Protein AF-A0A3P3T9H7-F1 (afdb_monomer)

Radius of gyration: 12.31 Å; Cα contacts (8 Å, |Δi|>4): 104; chains: 1; bounding box: 30×18×32 Å

Sequence (78 aa):
MIEEITVNRSE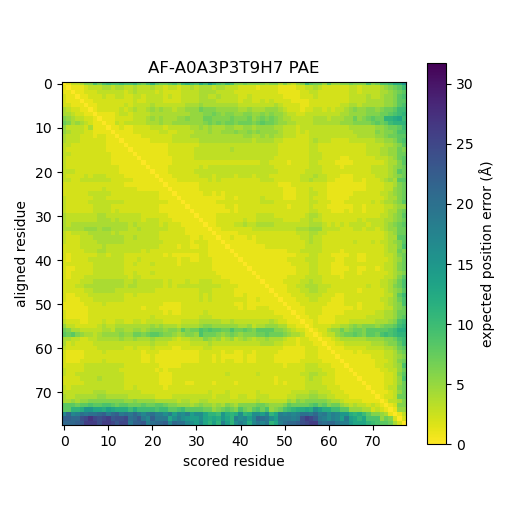SETLKKRLKKEGWLSAHYYTRRGVNIVKLRNLAKRNEIDAKLLSMDGTTTWYYKETDVNRLKSENMC

Organism: NCBI:txid2490856

Nearest PDB structures (foldseek):
  2ja3-assembly3_F  TM=3.528E-01  e=4.738E-01  Homo sapiens
  2ja3-assembly2_D  TM=3.536E-01  e=4.427E-01  Homo sapiens
  2ja3-assembly3_E  TM=3.530E-01  e=5.812E-01  Homo sapiens
  3fhm-assembly2_B  TM=3.664E-01  e=7.630E-01  Agrobacterium fabrum str. C58
  2ja3-assembly1_B  TM=3.625E-01  e=9.358E-01  Homo sapiens

Secondary structure (DSSP, 8-state):
-EEEEE--HHHHHHHHHHHHHTTEEEHHHHHTTT--HHHHHHHHHTTSS-EEEEEETTEEEEEEEHHHHHHHHHTT--

Structure (mmCIF, N/CA/C/O backbone):
data_AF-A0A3P3T9H7-F1
#
_entry.id   AF-A0A3P3T9H7-F1
#
loop_
_atom_site.group_PDB
_atom_site.id
_atom_site.type_symbol
_atom_site.label_atom_id
_atom_site.label_alt_id
_atom_site.label_comp_id
_atom_site.label_asym_id
_atom_site.label_entity_id
_atom_site.label_seq_id
_atom_site.pdbx_PDB_ins_code
_atom_site.Cartn_x
_atom_site.Cartn_y
_atom_site.Cartn_z
_atom_site.occupancy
_atom_site.B_iso_or_equiv
_atom_site.auth_seq_id
_atom_site.auth_comp_id
_atom_site.auth_asym_id
_atom_site.auth_atom_id
_atom_site.pdbx_PDB_model_num
ATOM 1 N N . MET A 1 1 ? -8.241 8.194 -2.601 1.00 89.25 1 MET A N 1
ATOM 2 C CA . MET A 1 1 ? -7.976 8.236 -4.061 1.00 89.25 1 MET A CA 1
ATOM 3 C C . MET A 1 1 ? -7.121 7.038 -4.454 1.00 89.25 1 MET A C 1
ATOM 5 O O . MET A 1 1 ? -6.281 6.623 -3.662 1.00 89.25 1 MET A O 1
ATOM 9 N N . ILE A 1 2 ? -7.341 6.455 -5.637 1.00 96.00 2 ILE A N 1
ATOM 10 C CA . ILE A 1 2 ? -6.549 5.320 -6.132 1.00 96.00 2 ILE A CA 1
ATOM 11 C C . ILE A 1 2 ? -5.625 5.790 -7.259 1.00 96.00 2 ILE A C 1
ATOM 13 O O . ILE A 1 2 ? -6.105 6.287 -8.272 1.00 96.00 2 ILE A O 1
ATOM 17 N N . GLU A 1 3 ? -4.318 5.603 -7.089 1.00 96.19 3 GLU A N 1
ATOM 18 C CA . GLU A 1 3 ? -3.294 5.898 -8.100 1.00 96.19 3 GLU A CA 1
ATOM 19 C C . GLU A 1 3 ? -2.712 4.589 -8.646 1.00 96.19 3 GLU A C 1
ATOM 21 O O . GLU A 1 3 ? -2.286 3.731 -7.873 1.00 96.19 3 GLU A O 1
ATOM 26 N N . GLU A 1 4 ? -2.668 4.424 -9.966 1.00 95.31 4 GLU A N 1
ATOM 27 C CA . GLU A 1 4 ? -2.032 3.270 -10.605 1.00 95.31 4 GLU A CA 1
ATOM 28 C C . GLU A 1 4 ? -0.668 3.652 -11.183 1.00 95.31 4 GLU A C 1
ATOM 30 O O . GLU A 1 4 ? -0.520 4.663 -11.866 1.00 95.31 4 GLU A O 1
ATOM 35 N N . ILE A 1 5 ? 0.339 2.828 -10.898 1.00 95.00 5 ILE A N 1
ATOM 36 C CA . ILE A 1 5 ? 1.720 3.019 -11.320 1.00 95.00 5 ILE A CA 1
ATOM 37 C C . ILE A 1 5 ? 2.182 1.725 -11.983 1.00 95.00 5 ILE A C 1
ATOM 39 O O . ILE A 1 5 ? 2.290 0.686 -11.329 1.00 95.00 5 ILE A O 1
ATOM 43 N N . THR A 1 6 ? 2.484 1.796 -13.276 1.00 95.38 6 THR A N 1
ATOM 44 C CA . THR A 1 6 ? 3.101 0.689 -14.013 1.00 95.38 6 THR A CA 1
ATOM 45 C C . THR A 1 6 ? 4.599 0.923 -14.099 1.00 95.38 6 THR A C 1
ATOM 47 O O . THR A 1 6 ? 5.027 2.009 -14.481 1.00 95.38 6 THR A O 1
ATOM 50 N N . VAL A 1 7 ? 5.390 -0.080 -13.725 1.00 93.19 7 VAL A N 1
ATOM 51 C CA . VAL A 1 7 ? 6.855 -0.008 -13.753 1.00 93.19 7 VAL A CA 1
ATOM 52 C C . VAL A 1 7 ? 7.460 -1.316 -14.229 1.00 93.19 7 VAL A C 1
ATOM 54 O O . VAL A 1 7 ? 6.874 -2.388 -14.063 1.00 93.19 7 VAL A O 1
ATOM 57 N N . ASN A 1 8 ? 8.679 -1.239 -14.751 1.00 92.31 8 ASN A N 1
ATOM 58 C CA . ASN A 1 8 ? 9.495 -2.424 -14.979 1.00 92.31 8 ASN A CA 1
ATOM 59 C C . ASN A 1 8 ? 10.194 -2.885 -13.681 1.00 92.31 8 ASN A C 1
ATOM 61 O O . ASN A 1 8 ? 10.156 -2.233 -12.630 1.00 92.31 8 ASN A O 1
ATOM 65 N N . ARG A 1 9 ? 10.877 -4.031 -13.749 1.00 86.25 9 ARG A N 1
ATOM 66 C CA . ARG A 1 9 ? 11.553 -4.622 -12.589 1.00 86.25 9 ARG A CA 1
ATOM 67 C C . ARG A 1 9 ? 12.616 -3.713 -11.961 1.00 86.25 9 ARG A C 1
ATOM 69 O O . ARG A 1 9 ? 12.689 -3.671 -10.731 1.00 86.25 9 ARG A O 1
ATOM 76 N N . SER A 1 10 ? 13.423 -2.998 -12.751 1.00 86.56 10 SER A N 1
ATOM 77 C CA . SER A 1 10 ? 14.502 -2.143 -12.226 1.00 86.56 10 SER A CA 1
ATOM 78 C C . SER A 1 10 ? 13.956 -0.891 -11.534 1.00 86.56 10 SER A C 1
ATOM 80 O O . SER A 1 10 ? 14.424 -0.521 -10.456 1.00 86.56 10 SER A O 1
ATOM 82 N N . GLU A 1 11 ? 12.904 -0.292 -12.084 1.00 91.31 11 GLU A N 1
ATOM 83 C CA . GLU A 1 11 ? 12.169 0.826 -11.488 1.00 91.31 11 GLU A CA 1
ATOM 84 C C . GLU A 1 11 ? 11.432 0.417 -10.209 1.00 91.31 11 GLU A C 1
ATOM 86 O O . GLU A 1 11 ? 11.364 1.195 -9.251 1.00 91.31 11 GLU A O 1
ATOM 91 N N . SER A 1 12 ? 10.921 -0.819 -10.160 1.00 90.44 12 SER A N 1
ATOM 92 C CA . SER A 1 12 ? 10.121 -1.314 -9.038 1.00 90.44 12 SER A CA 1
ATOM 93 C C . SER A 1 12 ? 10.867 -1.261 -7.705 1.00 90.44 12 SER A C 1
ATOM 95 O O . SER A 1 12 ? 10.279 -0.901 -6.687 1.00 90.44 12 SER A O 1
ATOM 97 N N . GLU A 1 13 ? 12.165 -1.562 -7.687 1.00 90.56 13 GLU A N 1
ATOM 98 C CA . GLU A 1 13 ? 12.952 -1.590 -6.453 1.00 90.56 13 GLU A CA 1
ATOM 99 C C . GLU A 1 13 ? 13.192 -0.182 -5.902 1.00 90.56 13 GLU A C 1
ATOM 101 O O . GLU A 1 13 ? 13.031 0.066 -4.702 1.00 90.56 13 GLU A O 1
ATOM 106 N N . THR A 1 14 ? 13.506 0.769 -6.782 1.00 93.44 14 THR A N 1
ATOM 107 C CA . THR A 1 14 ? 13.637 2.185 -6.418 1.00 93.44 14 THR A CA 1
ATOM 108 C C . THR A 1 14 ? 12.300 2.746 -5.938 1.00 93.44 14 THR A C 1
ATOM 110 O O . THR A 1 14 ? 12.238 3.410 -4.898 1.00 93.44 14 THR A O 1
ATOM 113 N N . LEU A 1 15 ? 11.209 2.421 -6.635 1.00 93.81 15 LEU A N 1
ATOM 114 C CA . LEU A 1 15 ? 9.872 2.868 -6.271 1.00 93.81 15 LEU A CA 1
ATOM 115 C C . LEU A 1 15 ? 9.419 2.295 -4.926 1.00 93.81 15 LEU A C 1
ATOM 117 O O . LEU A 1 15 ? 8.947 3.052 -4.083 1.00 93.81 15 LEU A O 1
ATOM 121 N N . LYS A 1 16 ? 9.616 0.997 -4.667 1.00 92.69 16 LYS A N 1
ATOM 122 C CA . LYS A 1 16 ? 9.289 0.366 -3.374 1.00 92.69 16 LYS A CA 1
ATOM 123 C C . LYS A 1 16 ? 9.996 1.056 -2.208 1.00 92.69 16 LYS A C 1
ATOM 125 O O . LYS A 1 16 ? 9.380 1.277 -1.165 1.00 92.69 16 LYS A O 1
ATOM 130 N N . LYS A 1 17 ? 11.273 1.423 -2.375 1.00 94.19 17 LYS A N 1
ATOM 131 C CA . LYS A 1 17 ? 12.033 2.171 -1.358 1.00 94.19 17 LYS A CA 1
ATOM 132 C C . LYS A 1 17 ? 11.439 3.558 -1.119 1.00 94.19 17 LYS A C 1
ATOM 134 O O . LYS A 1 17 ? 11.268 3.945 0.036 1.00 94.19 17 LYS A O 1
ATOM 139 N N . ARG A 1 18 ? 11.092 4.280 -2.190 1.00 95.56 18 ARG A N 1
ATOM 140 C CA . ARG A 1 18 ? 10.445 5.597 -2.102 1.00 95.56 18 ARG A CA 1
ATOM 141 C C . ARG A 1 18 ? 9.083 5.509 -1.412 1.00 95.56 18 ARG A C 1
ATOM 143 O O . ARG A 1 18 ? 8.864 6.215 -0.436 1.00 95.56 18 ARG A O 1
ATOM 150 N N . LEU A 1 19 ? 8.229 4.584 -1.849 1.00 96.00 19 LEU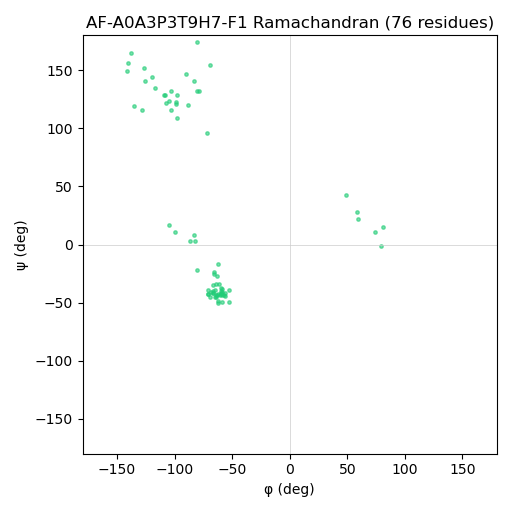 A N 1
ATOM 151 C CA . LEU A 1 19 ? 6.915 4.316 -1.263 1.00 96.00 19 LEU A CA 1
ATOM 152 C C . LEU A 1 19 ? 7.020 4.070 0.242 1.00 96.00 19 LEU A C 1
ATOM 154 O O . LEU A 1 19 ? 6.346 4.736 1.020 1.00 96.00 19 LEU A O 1
ATOM 158 N N . LYS A 1 20 ? 7.934 3.190 0.665 1.00 95.06 20 LYS A N 1
ATOM 159 C CA . LYS A 1 20 ? 8.161 2.919 2.088 1.00 95.06 20 LYS A CA 1
ATOM 160 C C . LYS A 1 20 ? 8.586 4.173 2.860 1.00 95.06 20 LYS A C 1
ATOM 162 O O . LYS A 1 20 ? 8.105 4.383 3.968 1.00 95.06 20 LYS A O 1
ATOM 167 N N . LYS A 1 21 ? 9.472 5.003 2.294 1.00 96.12 21 LYS A N 1
ATOM 168 C CA . LYS A 1 21 ? 9.918 6.266 2.913 1.00 96.12 21 LYS A CA 1
ATOM 169 C C . LYS A 1 21 ? 8.774 7.278 3.055 1.00 96.12 21 LYS A C 1
ATOM 171 O O . LYS A 1 21 ? 8.740 8.025 4.021 1.00 96.12 21 LYS A O 1
ATOM 176 N N . GLU A 1 22 ? 7.841 7.274 2.112 1.00 96.25 22 GLU A N 1
ATOM 177 C CA . GLU A 1 22 ? 6.632 8.106 2.107 1.00 96.25 22 GLU A CA 1
ATOM 178 C C . GLU A 1 22 ? 5.483 7.524 2.960 1.00 96.25 22 GLU A C 1
ATOM 180 O O . GLU A 1 22 ? 4.390 8.088 2.990 1.00 96.25 22 GLU A O 1
ATOM 185 N N . GLY A 1 23 ? 5.708 6.400 3.650 1.00 97.00 23 GLY A N 1
ATOM 186 C CA . GLY A 1 23 ? 4.709 5.760 4.509 1.00 97.00 23 GLY A CA 1
ATOM 187 C C . GLY A 1 23 ? 3.691 4.892 3.764 1.00 97.00 23 GLY A C 1
ATOM 188 O O . GLY A 1 23 ? 2.664 4.532 4.332 1.00 97.00 23 GLY A O 1
ATOM 189 N N . TRP A 1 24 ? 3.950 4.535 2.506 1.00 97.88 24 TRP A N 1
ATOM 190 C CA . TRP A 1 24 ? 3.143 3.572 1.758 1.00 97.88 24 TRP A CA 1
ATOM 191 C C . TRP A 1 24 ? 3.648 2.155 1.990 1.00 97.88 24 TRP A C 1
ATOM 193 O O . TRP A 1 24 ? 4.787 1.813 1.656 1.00 97.88 24 TRP A O 1
ATOM 203 N N . LEU A 1 25 ? 2.779 1.301 2.518 1.00 97.38 25 LEU A N 1
ATOM 204 C CA . LEU A 1 25 ? 3.109 -0.079 2.854 1.00 97.38 25 LEU A CA 1
ATOM 205 C C . LEU A 1 25 ? 2.221 -1.032 2.062 1.00 97.38 25 LEU A C 1
ATOM 207 O O . LEU A 1 25 ? 1.057 -0.745 1.783 1.00 97.38 25 LEU A O 1
ATOM 211 N N . SER A 1 26 ? 2.788 -2.165 1.653 1.00 96.81 26 SER A N 1
ATOM 212 C CA . SER A 1 26 ? 2.079 -3.110 0.795 1.00 96.81 26 SER A CA 1
ATOM 213 C C . SER A 1 26 ? 0.938 -3.802 1.541 1.00 96.81 26 SER A C 1
ATOM 215 O O . SER A 1 26 ? 0.990 -4.009 2.753 1.00 96.81 26 SER A O 1
ATOM 217 N N . ALA A 1 27 ? -0.072 -4.259 0.807 1.00 96.38 27 ALA A N 1
ATOM 218 C CA . ALA A 1 27 ? -1.140 -5.088 1.353 1.00 96.38 27 ALA A CA 1
ATOM 219 C C . ALA A 1 27 ? -0.578 -6.305 2.103 1.00 96.38 27 ALA A C 1
ATOM 221 O O . ALA A 1 27 ? -1.044 -6.625 3.188 1.00 96.38 27 ALA A O 1
ATOM 222 N N . HIS A 1 28 ? 0.492 -6.922 1.587 1.00 95.56 28 HIS A N 1
ATOM 223 C CA . HIS A 1 28 ? 1.170 -8.039 2.250 1.00 95.56 28 HIS A CA 1
ATOM 224 C C . HIS A 1 28 ? 1.720 -7.679 3.634 1.00 95.56 28 HIS A C 1
ATOM 226 O O . HIS A 1 28 ? 1.611 -8.467 4.572 1.00 95.56 28 HIS A O 1
ATOM 232 N N . TYR A 1 29 ? 2.287 -6.478 3.780 1.00 96.12 29 TYR A N 1
ATOM 233 C CA . TYR A 1 29 ? 2.751 -5.978 5.073 1.00 96.12 29 TYR A CA 1
ATOM 234 C C . TYR A 1 29 ? 1.600 -5.888 6.085 1.00 96.12 29 TYR A C 1
ATOM 236 O O . TYR A 1 29 ? 1.746 -6.312 7.231 1.00 96.12 29 TYR A O 1
ATOM 244 N N . TYR A 1 30 ? 0.446 -5.381 5.652 1.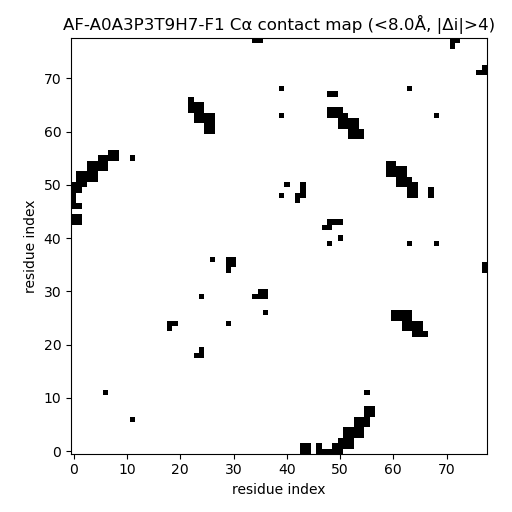00 95.25 30 TYR A N 1
ATOM 245 C CA . TYR A 1 30 ? -0.742 -5.235 6.491 1.00 95.25 30 TYR A CA 1
ATOM 246 C C . TYR A 1 30 ? -1.405 -6.571 6.830 1.00 95.25 30 TYR A C 1
ATOM 248 O O . TYR A 1 30 ? -1.720 -6.801 7.998 1.00 95.25 30 TYR A O 1
ATOM 256 N N . THR A 1 31 ? -1.525 -7.485 5.865 1.00 94.38 31 THR A N 1
ATOM 257 C CA . THR A 1 31 ? -2.029 -8.847 6.099 1.00 94.38 31 THR A CA 1
ATOM 258 C C . THR A 1 31 ? -1.206 -9.563 7.169 1.00 94.38 31 THR A C 1
ATOM 260 O O . THR A 1 31 ? -1.769 -10.142 8.093 1.00 94.38 31 THR A O 1
ATOM 263 N N . ARG A 1 32 ? 0.132 -9.462 7.117 1.00 95.12 32 ARG A N 1
ATOM 264 C CA . ARG A 1 32 ? 1.027 -10.039 8.142 1.00 95.12 32 ARG A CA 1
ATOM 265 C C . ARG A 1 32 ? 0.833 -9.450 9.543 1.00 95.12 32 ARG A C 1
ATOM 267 O O . ARG A 1 32 ? 1.293 -10.043 10.511 1.00 95.12 32 ARG A O 1
ATOM 274 N N . ARG A 1 33 ? 0.176 -8.295 9.657 1.00 92.88 33 ARG A N 1
ATOM 275 C CA . ARG A 1 33 ? -0.160 -7.617 10.918 1.00 92.88 33 ARG A CA 1
ATOM 276 C C . ARG A 1 33 ? -1.641 -7.753 11.288 1.00 92.88 33 ARG A C 1
ATOM 278 O O . ARG A 1 33 ? -2.133 -6.962 1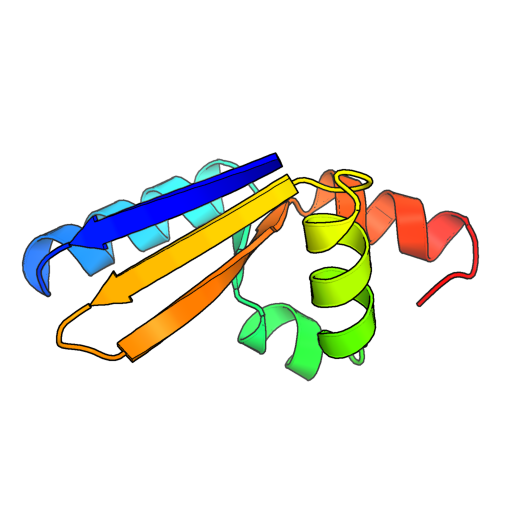2.088 1.00 92.88 33 ARG A O 1
ATOM 285 N N . GLY A 1 34 ? -2.346 -8.708 10.678 1.00 91.94 34 GLY A N 1
ATOM 286 C CA . GLY A 1 34 ? -3.751 -9.000 10.963 1.00 91.94 34 GLY A CA 1
ATOM 287 C C . GLY A 1 34 ? -4.744 -7.980 10.405 1.00 91.94 34 GLY A C 1
ATOM 288 O O . GLY A 1 34 ? -5.916 -8.031 10.750 1.00 91.94 34 GLY A O 1
ATOM 289 N N . VAL A 1 35 ? -4.314 -7.049 9.549 1.00 93.56 35 VAL A N 1
ATOM 290 C CA . VAL A 1 35 ? -5.215 -6.036 8.987 1.00 93.56 35 VAL A CA 1
ATOM 291 C C . VAL A 1 35 ? -6.011 -6.624 7.825 1.00 93.56 35 VAL A C 1
ATOM 293 O O . VAL A 1 35 ? -5.446 -7.218 6.902 1.00 93.56 35 VAL A O 1
ATOM 296 N N . ASN A 1 36 ? -7.326 -6.406 7.832 1.00 94.12 36 ASN A N 1
ATOM 297 C CA . ASN A 1 36 ? -8.212 -6.858 6.767 1.00 94.12 36 ASN A CA 1
ATOM 298 C C . ASN A 1 36 ? -8.023 -6.033 5.477 1.00 94.12 36 ASN A C 1
ATOM 300 O O . ASN A 1 36 ? -8.630 -4.978 5.276 1.00 94.12 36 ASN A O 1
ATOM 304 N N . ILE A 1 37 ? -7.210 -6.550 4.555 1.00 94.75 37 ILE A N 1
ATOM 305 C CA . ILE A 1 37 ? -6.924 -5.895 3.269 1.00 94.75 37 ILE A CA 1
ATOM 306 C C . ILE A 1 37 ? -8.135 -5.798 2.331 1.00 94.75 37 ILE A C 1
ATOM 308 O O . ILE A 1 37 ? -8.157 -4.916 1.472 1.00 94.75 37 ILE A O 1
ATOM 312 N N . VAL A 1 38 ? -9.147 -6.663 2.480 1.00 95.50 38 VAL A N 1
ATOM 313 C CA . VAL A 1 38 ? -10.398 -6.569 1.706 1.00 95.50 38 VAL A CA 1
ATOM 314 C C . VAL A 1 38 ? -11.170 -5.327 2.140 1.00 95.50 38 VAL A C 1
ATOM 316 O O . VAL A 1 38 ? -11.662 -4.579 1.294 1.00 95.50 38 VAL A O 1
ATOM 319 N N . LYS A 1 39 ? -11.204 -5.052 3.450 1.00 94.94 39 LYS A N 1
ATOM 320 C CA . LYS A 1 39 ? -11.792 -3.825 3.993 1.00 94.94 39 LYS A CA 1
ATOM 321 C C . LYS A 1 39 ? -11.048 -2.586 3.498 1.00 94.94 39 LYS A C 1
ATOM 323 O O . LYS A 1 39 ? -11.696 -1.687 2.971 1.00 94.94 39 LYS A O 1
ATOM 328 N N . LEU A 1 40 ? -9.713 -2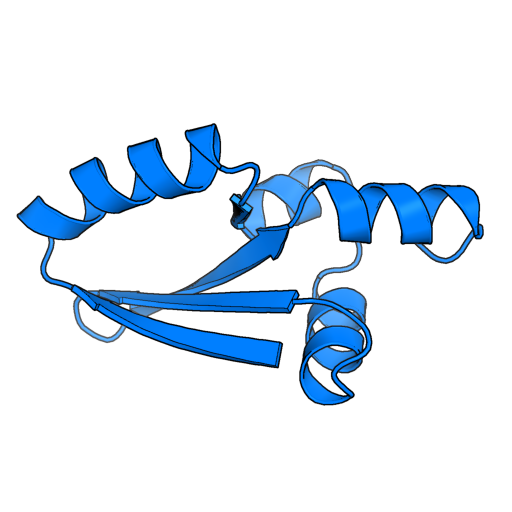.567 3.570 1.00 95.88 40 LEU A N 1
ATOM 329 C CA . LEU A 1 40 ? -8.913 -1.448 3.047 1.00 95.88 40 LEU A CA 1
ATOM 330 C C . LEU A 1 40 ? -9.183 -1.197 1.559 1.00 95.88 40 LEU A C 1
ATOM 332 O O . LEU A 1 40 ? -9.399 -0.061 1.150 1.00 95.88 40 LEU A O 1
ATOM 336 N N . ARG A 1 41 ? -9.255 -2.257 0.748 1.00 96.38 41 ARG A N 1
ATOM 337 C CA . ARG A 1 41 ? -9.590 -2.140 -0.675 1.00 96.38 41 ARG A CA 1
ATOM 338 C C . ARG A 1 41 ? -10.961 -1.496 -0.888 1.00 96.38 41 ARG A C 1
ATOM 340 O O . ARG A 1 41 ? -11.103 -0.652 -1.768 1.00 96.38 41 ARG A O 1
ATOM 347 N N . ASN A 1 42 ? -11.966 -1.888 -0.108 1.00 96.50 42 ASN A N 1
ATOM 348 C CA . ASN A 1 42 ? -13.309 -1.320 -0.211 1.00 96.50 42 ASN A CA 1
ATOM 349 C C . ASN A 1 42 ? -13.340 0.157 0.203 1.00 96.50 42 ASN A C 1
ATOM 351 O O . ASN A 1 42 ? -13.958 0.954 -0.494 1.00 96.50 42 ASN A O 1
ATOM 355 N N . LEU A 1 43 ? -12.634 0.527 1.274 1.00 95.69 43 LEU A N 1
ATOM 356 C CA . LEU A 1 43 ? -12.497 1.921 1.711 1.00 95.69 43 LEU A CA 1
ATOM 357 C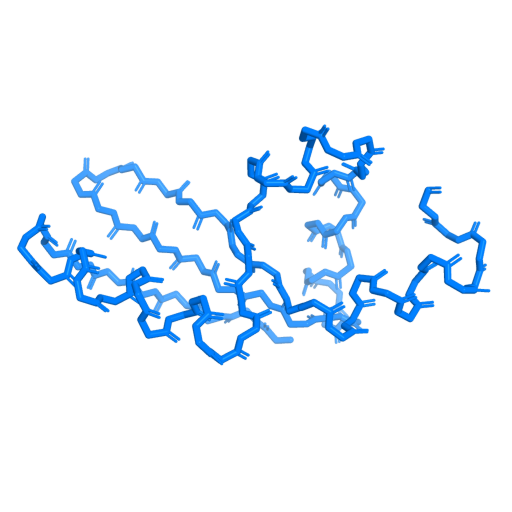 C . LEU A 1 43 ? -11.782 2.771 0.653 1.00 95.69 43 LEU A C 1
ATOM 359 O O . LEU A 1 43 ? -12.244 3.857 0.312 1.00 95.69 43 LEU A O 1
ATOM 363 N N . ALA A 1 44 ? -10.710 2.246 0.055 1.00 96.62 44 ALA A N 1
ATOM 364 C C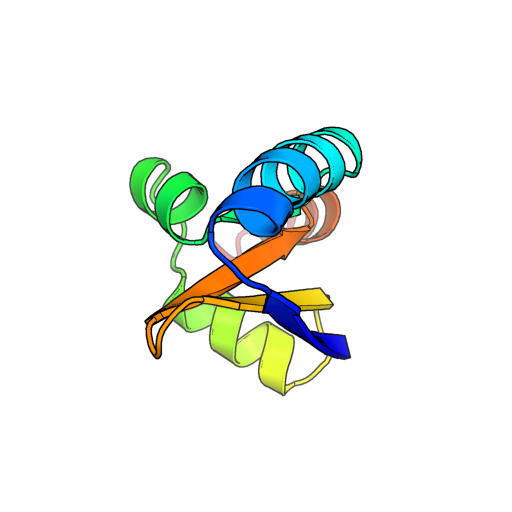A . ALA A 1 44 ? -9.993 2.925 -1.021 1.00 96.62 44 ALA A CA 1
ATOM 365 C C . ALA A 1 44 ? -10.888 3.149 -2.250 1.00 96.62 44 ALA A C 1
ATOM 367 O O . ALA A 1 44 ? -10.908 4.241 -2.812 1.00 96.62 44 ALA A O 1
ATOM 368 N N . LYS A 1 45 ? -11.690 2.144 -2.635 1.00 96.00 45 LYS A N 1
ATOM 369 C CA . LYS A 1 45 ? -12.679 2.258 -3.725 1.00 96.00 45 LYS A CA 1
ATOM 370 C C . LYS A 1 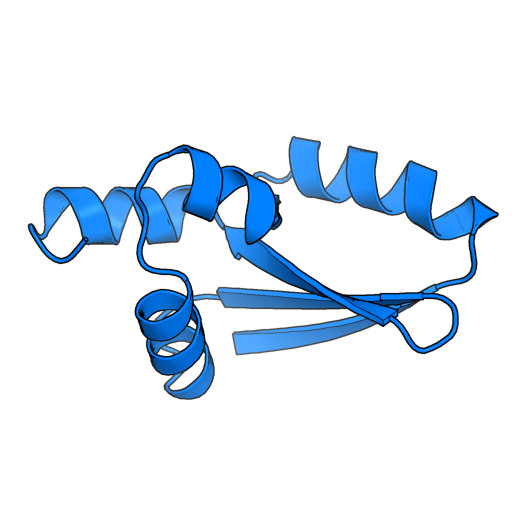45 ? -13.778 3.284 -3.440 1.00 96.00 45 LYS A C 1
ATOM 372 O O . LYS A 1 45 ? -14.338 3.838 -4.379 1.00 96.00 45 LYS A O 1
ATOM 377 N N . ARG A 1 46 ? -14.082 3.535 -2.166 1.00 95.94 46 ARG A N 1
ATOM 378 C CA . ARG A 1 46 ? -15.011 4.582 -1.713 1.00 95.94 46 ARG A CA 1
ATOM 379 C C . ARG A 1 46 ? -14.337 5.946 -1.530 1.00 95.94 46 ARG A C 1
ATOM 381 O O . ARG A 1 46 ? -14.998 6.886 -1.112 1.00 95.94 46 ARG A O 1
ATOM 388 N N . ASN A 1 47 ? -13.045 6.063 -1.855 1.00 94.75 47 ASN A N 1
ATOM 389 C CA . ASN A 1 47 ? -12.215 7.247 -1.622 1.00 94.75 47 ASN A CA 1
ATOM 390 C C . ASN A 1 47 ? -12.096 7.671 -0.144 1.00 94.75 47 ASN A C 1
ATOM 392 O O . ASN A 1 47 ? -11.739 8.811 0.130 1.00 94.75 47 ASN A O 1
ATOM 396 N N . GLU A 1 48 ? -12.336 6.761 0.803 1.00 95.25 48 GLU A N 1
ATOM 397 C CA . GLU A 1 48 ? -12.211 7.029 2.248 1.00 95.25 48 GLU A CA 1
ATOM 398 C C . GLU A 1 48 ? -10.757 6.957 2.745 1.00 95.25 48 GLU A C 1
ATOM 400 O O . GLU A 1 48 ? -10.418 7.508 3.793 1.00 95.25 48 GLU A O 1
ATOM 405 N N . ILE A 1 49 ? -9.903 6.259 1.993 1.00 96.00 49 ILE A N 1
ATOM 406 C CA . ILE A 1 49 ? -8.453 6.202 2.189 1.00 96.00 49 ILE A CA 1
ATOM 407 C C . ILE A 1 49 ? -7.748 6.280 0.839 1.00 96.00 49 ILE A C 1
ATOM 409 O O . ILE A 1 49 ? -8.358 6.045 -0.217 1.00 96.00 49 ILE A O 1
ATOM 413 N N . ASP A 1 50 ? -6.452 6.559 0.869 1.00 96.19 50 ASP A N 1
ATOM 414 C CA . ASP A 1 50 ? -5.642 6.497 -0.335 1.00 96.19 50 ASP A CA 1
ATOM 415 C C . ASP A 1 50 ? -5.020 5.115 -0.554 1.00 96.19 50 ASP A C 1
ATOM 417 O O . ASP A 1 50 ? -4.645 4.396 0.380 1.00 96.19 50 ASP A O 1
ATOM 421 N N . ALA A 1 51 ? -4.883 4.745 -1.826 1.00 97.62 51 ALA A N 1
ATOM 422 C CA . ALA A 1 51 ? -4.196 3.531 -2.233 1.00 97.62 51 ALA A CA 1
ATOM 423 C C . ALA A 1 51 ? -3.369 3.759 -3.497 1.00 97.62 51 ALA A C 1
ATOM 425 O O . ALA A 1 51 ? -3.748 4.531 -4.377 1.00 97.62 51 ALA A O 1
ATOM 426 N N . LYS A 1 52 ? -2.262 3.024 -3.607 1.00 97.56 52 LYS A N 1
ATOM 427 C CA . LYS A 1 52 ? -1.477 2.927 -4.839 1.00 97.56 52 LYS A CA 1
ATOM 428 C C . LYS A 1 52 ? -1.476 1.492 -5.350 1.00 97.56 52 LYS A C 1
ATOM 430 O O . LYS A 1 52 ? -1.274 0.559 -4.571 1.00 97.56 52 LYS A O 1
ATOM 435 N N . LEU A 1 53 ? -1.691 1.307 -6.645 1.00 96.62 53 LEU A N 1
ATOM 436 C CA . LEU A 1 53 ? -1.569 0.022 -7.326 1.00 96.62 53 LEU A CA 1
ATOM 437 C C . LEU A 1 53 ? -0.261 0.033 -8.096 1.00 96.62 53 LEU A C 1
ATOM 439 O O . LEU A 1 53 ? -0.081 0.822 -9.013 1.00 96.62 53 LEU A O 1
ATOM 443 N N . LEU A 1 54 ? 0.652 -0.844 -7.705 1.00 95.62 54 LEU A N 1
ATOM 444 C CA . LEU A 1 54 ? 1.9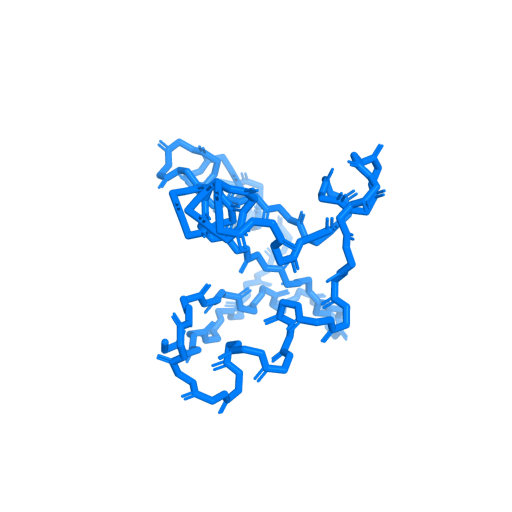06 -1.046 -8.404 1.00 95.62 54 LEU A CA 1
ATOM 445 C C . LEU A 1 54 ? 1.780 -2.257 -9.324 1.00 95.62 54 LEU A C 1
ATOM 447 O O . LEU A 1 54 ? 1.742 -3.382 -8.825 1.00 95.62 54 LEU A O 1
ATOM 451 N N . SER A 1 55 ? 1.739 -2.029 -10.630 1.00 94.88 55 SER A N 1
ATOM 452 C CA . SER A 1 55 ? 1.684 -3.070 -11.657 1.00 94.88 55 SER A CA 1
ATOM 453 C C . SER A 1 55 ? 3.088 -3.306 -12.233 1.00 94.88 55 SER A C 1
ATOM 455 O O . SER A 1 55 ? 3.724 -2.383 -12.737 1.00 94.88 55 SER A O 1
ATOM 457 N N . MET A 1 56 ? 3.588 -4.539 -12.131 1.00 92.25 56 MET A N 1
ATOM 458 C CA . MET A 1 56 ? 4.887 -4.978 -12.659 1.00 92.25 56 MET A CA 1
ATOM 459 C C . MET A 1 56 ? 4.697 -6.324 -13.357 1.00 92.25 56 MET A C 1
ATOM 461 O O . MET A 1 56 ? 4.267 -7.283 -12.716 1.00 92.25 56 MET A O 1
ATOM 465 N N . ASP A 1 57 ? 4.991 -6.389 -14.656 1.00 87.25 57 ASP A N 1
ATOM 466 C CA . ASP A 1 57 ? 4.906 -7.612 -15.473 1.00 87.25 57 ASP A CA 1
ATOM 467 C C . ASP A 1 57 ? 3.568 -8.370 -15.306 1.00 87.25 57 ASP A C 1
ATOM 469 O O . ASP A 1 57 ? 3.526 -9.586 -15.130 1.00 87.25 57 ASP A O 1
ATOM 473 N N . GLY A 1 58 ? 2.449 -7.635 -15.279 1.00 84.00 58 GLY A N 1
ATOM 474 C CA . GLY A 1 58 ? 1.102 -8.198 -15.099 1.00 84.00 58 GLY A CA 1
ATOM 475 C C . GLY A 1 58 ? 0.726 -8.554 -13.653 1.00 84.00 58 GLY A C 1
ATOM 476 O O . GLY A 1 58 ? -0.401 -8.973 -13.398 1.00 84.00 58 GLY A O 1
ATOM 477 N N . THR A 1 59 ? 1.626 -8.355 -12.687 1.00 89.69 59 THR A N 1
ATOM 478 C CA . THR A 1 59 ? 1.344 -8.523 -11.255 1.00 89.69 59 THR A CA 1
ATOM 479 C C . THR A 1 59 ? 1.063 -7.176 -10.598 1.00 89.69 59 THR A C 1
ATOM 481 O O . THR A 1 59 ? 1.927 -6.301 -10.583 1.00 89.69 59 THR A O 1
ATOM 484 N N . THR A 1 60 ? -0.110 -7.025 -9.977 1.00 94.19 60 THR A N 1
ATOM 485 C CA . THR A 1 60 ? -0.496 -5.793 -9.271 1.00 94.19 60 THR A CA 1
ATOM 486 C C . THR A 1 60 ? -0.419 -5.953 -7.754 1.00 94.19 60 THR A C 1
ATOM 488 O O . THR A 1 60 ? -1.091 -6.795 -7.157 1.00 94.19 60 THR A O 1
ATOM 491 N N . THR A 1 61 ? 0.357 -5.090 -7.100 1.00 95.06 61 THR A N 1
ATOM 492 C CA . THR A 1 61 ? 0.464 -5.006 -5.639 1.00 95.06 61 THR A CA 1
ATOM 493 C C . THR A 1 61 ? -0.207 -3.740 -5.129 1.00 95.06 61 THR A C 1
ATOM 495 O O . THR A 1 61 ? 0.099 -2.640 -5.576 1.00 95.06 61 THR A O 1
ATOM 498 N N . TRP A 1 62 ? -1.097 -3.886 -4.151 1.00 97.31 62 TRP A N 1
ATOM 499 C CA . TRP A 1 62 ? -1.739 -2.755 -3.483 1.00 97.31 62 TRP A CA 1
ATOM 500 C C . TRP A 1 62 ? -0.842 -2.202 -2.379 1.00 97.31 62 TRP A C 1
ATOM 502 O O . TRP A 1 62 ? -0.235 -2.972 -1.633 1.00 97.31 62 TRP A O 1
ATOM 512 N N . TYR A 1 63 ? -0.815 -0.884 -2.244 1.00 98.00 63 TYR A N 1
ATOM 513 C CA . TYR A 1 63 ? -0.169 -0.150 -1.166 1.00 98.00 63 TYR A CA 1
ATOM 514 C C . TYR A 1 63 ? -1.178 0.791 -0.522 1.00 98.00 63 TYR A C 1
ATOM 516 O O . TYR A 1 63 ? -1.975 1.411 -1.221 1.00 98.00 63 TYR A O 1
ATOM 524 N N . TYR A 1 64 ? -1.113 0.914 0.799 1.00 97.62 64 TYR A N 1
ATOM 525 C CA . TYR A 1 64 ? -1.953 1.817 1.583 1.00 97.62 64 TYR A CA 1
ATOM 526 C C . TYR A 1 64 ? -1.072 2.706 2.449 1.00 97.62 64 TYR A C 1
ATOM 528 O O . TYR A 1 64 ? 0.050 2.323 2.802 1.00 97.62 64 TYR A O 1
ATOM 536 N N . LYS A 1 65 ? -1.568 3.899 2.765 1.00 96.75 65 LYS A N 1
ATOM 537 C CA . LYS A 1 65 ? -0.835 4.860 3.581 1.00 96.75 65 LYS A CA 1
ATOM 538 C C . LYS A 1 65 ? -0.933 4.484 5.054 1.00 96.75 65 LYS A C 1
ATOM 540 O O . LYS A 1 65 ? -2.018 4.221 5.570 1.00 96.75 65 LYS A O 1
ATOM 545 N N . GLU A 1 66 ? 0.199 4.473 5.745 1.00 95.94 66 GLU A N 1
ATOM 546 C CA . GLU A 1 66 ? 0.263 4.079 7.153 1.00 95.94 66 GLU A CA 1
ATOM 547 C C . GLU A 1 66 ? -0.604 4.959 8.053 1.00 95.94 66 GLU A C 1
ATOM 549 O O . GLU A 1 66 ? -1.276 4.441 8.943 1.00 95.94 66 GLU A O 1
ATOM 554 N N . THR A 1 67 ? -0.669 6.260 7.771 1.00 95.31 67 THR A N 1
ATOM 555 C CA . THR A 1 67 ? -1.512 7.214 8.500 1.00 95.31 67 THR A CA 1
ATOM 556 C C . THR A 1 67 ? -2.993 6.850 8.441 1.00 95.31 67 THR A C 1
ATOM 558 O O . THR A 1 67 ? -3.667 6.882 9.469 1.00 95.31 67 THR A O 1
ATOM 561 N N . ASP A 1 68 ? -3.489 6.438 7.274 1.00 95.06 68 ASP A N 1
ATOM 562 C CA . ASP A 1 68 ? -4.896 6.080 7.084 1.00 95.06 68 ASP A CA 1
ATOM 563 C C . ASP A 1 68 ? -5.234 4.786 7.819 1.00 95.06 68 ASP A C 1
ATOM 565 O O . ASP A 1 68 ? -6.231 4.704 8.534 1.00 95.06 68 ASP A O 1
ATOM 569 N N . VAL A 1 69 ? -4.370 3.774 7.696 1.00 94.38 69 VAL A N 1
ATOM 570 C CA . VAL A 1 69 ? -4.577 2.489 8.374 1.00 94.38 69 VAL A CA 1
ATOM 571 C C . VAL A 1 69 ? -4.508 2.652 9.895 1.00 94.38 69 VAL A C 1
ATOM 573 O O . VAL A 1 69 ? -5.302 2.043 10.611 1.00 94.38 69 VAL A O 1
ATOM 576 N N . ASN A 1 70 ? -3.600 3.485 10.407 1.00 93.38 70 ASN A N 1
ATOM 577 C CA . ASN A 1 70 ? -3.509 3.765 11.840 1.00 93.38 70 ASN A CA 1
ATOM 578 C C . ASN A 1 70 ? -4.742 4.515 12.359 1.00 93.38 70 ASN A C 1
ATOM 580 O O . ASN A 1 70 ? -5.250 4.168 13.426 1.00 93.38 70 ASN A O 1
ATOM 584 N N . ARG A 1 71 ? -5.268 5.476 11.590 1.00 93.88 71 ARG A N 1
ATOM 585 C CA . ARG A 1 71 ? -6.525 6.161 11.912 1.00 93.88 71 ARG A CA 1
ATOM 586 C C . ARG A 1 71 ? -7.686 5.165 12.025 1.00 93.88 71 ARG A C 1
ATOM 588 O O . ARG A 1 71 ? -8.350 5.120 13.056 1.00 93.88 71 ARG A O 1
ATOM 595 N N . LEU A 1 72 ? -7.848 4.276 11.045 1.00 91.44 72 LEU A N 1
ATOM 596 C CA . LEU A 1 72 ? -8.894 3.243 11.067 1.00 91.44 72 LEU A CA 1
ATOM 597 C C . LEU A 1 72 ? -8.764 2.271 12.252 1.00 91.44 72 LEU A C 1
ATOM 599 O O . LEU A 1 72 ? -9.767 1.798 12.785 1.00 91.44 72 LEU A O 1
ATOM 603 N N . LYS A 1 73 ? -7.536 1.962 12.685 1.00 86.06 73 LYS A N 1
ATOM 604 C CA . LYS A 1 73 ? -7.305 1.153 13.891 1.00 86.06 73 LYS A CA 1
ATOM 605 C C . LYS A 1 73 ? -7.756 1.871 15.158 1.00 86.06 73 LYS A C 1
ATOM 607 O O . LYS A 1 73 ? -8.363 1.236 16.012 1.00 86.06 73 LYS A O 1
ATOM 612 N N . SER A 1 74 ? -7.486 3.172 15.269 1.00 82.88 74 SER A N 1
ATOM 613 C CA . SER A 1 74 ? -7.934 3.974 16.417 1.00 82.88 74 SER A CA 1
ATOM 614 C C . SER A 1 74 ? -9.457 4.120 16.487 1.00 82.88 74 SER A C 1
ATOM 616 O O . SER A 1 74 ? -10.013 4.248 17.571 1.00 82.88 74 SER A O 1
ATOM 618 N N . GLU A 1 75 ? -10.136 4.013 15.345 1.00 83.19 75 GLU A N 1
ATOM 619 C CA . GLU A 1 75 ? -11.598 4.030 15.227 1.00 83.19 75 GLU A CA 1
ATOM 620 C C . GLU A 1 75 ? -12.239 2.642 15.500 1.00 83.19 75 GLU A C 1
ATOM 622 O O . GLU A 1 75 ? -13.436 2.464 15.285 1.00 83.19 75 GLU A O 1
ATOM 627 N N . ASN A 1 76 ? -11.474 1.639 15.971 1.00 68.00 76 ASN A N 1
ATOM 628 C CA . ASN A 1 76 ? -11.910 0.240 16.159 1.00 68.00 76 ASN A CA 1
ATOM 629 C C . ASN A 1 76 ? -12.428 -0.441 14.872 1.00 68.00 76 ASN A C 1
ATOM 631 O O . ASN A 1 76 ? -13.242 -1.365 14.906 1.00 68.00 76 ASN A O 1
ATOM 635 N N . MET A 1 77 ? -11.948 -0.009 13.703 1.00 61.84 77 MET A N 1
ATOM 636 C CA . MET A 1 77 ? -12.433 -0.486 12.407 1.00 61.84 77 MET A CA 1
ATOM 637 C C . MET A 1 77 ? -11.545 -1.561 11.754 1.00 61.84 77 MET A C 1
ATOM 639 O O . MET A 1 77 ? -11.764 -1.857 10.579 1.00 61.84 77 MET A O 1
ATOM 643 N N . CYS A 1 78 ? -10.560 -2.156 12.428 1.00 57.38 78 CYS A N 1
ATOM 644 C CA . CYS A 1 78 ? -9.640 -3.132 11.821 1.00 57.38 78 CYS A CA 1
ATOM 645 C C . CYS A 1 78 ? -9.595 -4.453 12.576 1.00 57.38 78 CYS A C 1
ATOM 647 O O . CYS A 1 78 ? -9.527 -4.403 13.820 1.00 57.38 78 CYS A O 1
#

pLDDT: mean 92.81, std 7.0, range [57.38, 98.0]

Solvent-accessible surface area (backbone atoms only — not comparable to full-atom values): 4294 Å² total; per-residue (Å²): 66,77,46,80,45,80,42,54,77,78,53,42,58,59,46,53,53,50,36,47,75,74,38,34,43,43,45,68,62,39,45,77,68,71,36,57,56,69,58,51,51,53,36,21,76,69,52,76,31,52,31,37,36,41,34,41,95,91,45,74,45,49,25,36,41,49,70,54,56,51,51,38,47,75,68,73,69,98

Foldseek 3Di:
DEAEDEDEPVVVVVVVVVCVVQQKDWPVVCVVVVHDVVVVVVCCVVVVFYWYWYHYPNDTIIIGGNVSSVVCVVVVND

Mean predicted aligned error: 3.36 Å